Protein AF-A0A7J7CNY2-F1 (afdb_monomer_lite)

Organism: Tripterygium wilfordii (NCBI:txid458696)

Secondary structure (DSSP, 8-state):
-EE----S--HHHHHHHHHHHHHHHHHHHHHHH----------SHHHHHTT-GGGS-GGGHHHHHHHHHHHHHH--PPP----GGG-HHHHHHHHHHHH-SS-EE---

pLDDT: mean 73.29, std 9.64, range [52.91, 85.38]

Sequence (108 aa):
MFSCNVGICEPNEAELRALSKALQLTLSYLCRMHLHSSLKLTLSNAFKWAAQQCEAPWKLAQLSNVIALSKLQIGNLSYHHIRRGGNGIADLLAREGIRRSSDFILLC

InterPro domains:
  IPR012337 Ribonuclease H-like superfamily [SSF53098] (4-100)
  IPR036397 Ribonuclease H superfamily [G3DSA:3.30.420.10] (2-104)

Radius of gyration: 13.53 Å; chains: 1; bounding box: 35×29×29 Å

Structure (mmCIF, N/CA/C/O backbone):
data_AF-A0A7J7CNY2-F1
#
_entry.id   AF-A0A7J7CNY2-F1
#
loop_
_atom_site.group_PDB
_atom_site.id
_atom_site.type_symbol
_atom_site.label_atom_id
_atom_site.label_alt_id
_atom_site.label_comp_id
_atom_site.label_asym_id
_atom_site.label_entity_id
_atom_site.label_seq_id
_atom_site.pdbx_PDB_ins_code
_atom_site.Cartn_x
_atom_site.Cartn_y
_atom_site.Cartn_z
_atom_site.occupancy
_atom_site.B_iso_or_equiv
_atom_site.auth_seq_id
_atom_site.auth_comp_id
_atom_site.auth_asym_id
_atom_site.auth_atom_id
_atom_site.pdbx_PDB_model_num
ATOM 1 N N . MET A 1 1 ? 11.689 3.338 -5.560 1.00 79.75 1 MET A N 1
ATOM 2 C CA . MET A 1 1 ? 10.550 2.879 -6.399 1.00 79.75 1 MET A CA 1
ATOM 3 C C . MET A 1 1 ? 10.109 1.498 -5.941 1.00 79.75 1 MET A C 1
ATOM 5 O O . MET A 1 1 ? 10.951 0.743 -5.478 1.00 79.75 1 MET A O 1
ATOM 9 N N . PHE A 1 2 ? 8.829 1.144 -6.068 1.00 80.94 2 PHE A N 1
ATOM 10 C CA . PHE A 1 2 ? 8.371 -0.222 -5.791 1.00 80.94 2 PHE A CA 1
ATOM 11 C C . PHE A 1 2 ? 7.189 -0.617 -6.690 1.00 80.94 2 PHE A C 1
ATOM 13 O O . PHE A 1 2 ? 6.518 0.245 -7.253 1.00 80.94 2 PHE A O 1
ATOM 20 N N . SER A 1 3 ? 6.942 -1.917 -6.816 1.00 83.44 3 SER A N 1
ATOM 21 C CA . SER A 1 3 ? 5.789 -2.517 -7.491 1.00 83.44 3 SER A CA 1
ATOM 22 C C . SER A 1 3 ? 5.380 -3.759 -6.698 1.00 83.44 3 SER A C 1
ATOM 24 O O . SER A 1 3 ? 6.221 -4.609 -6.414 1.00 83.44 3 SER A O 1
ATOM 26 N N . CYS A 1 4 ? 4.117 -3.823 -6.274 1.00 81.62 4 CYS A N 1
ATOM 27 C CA . CYS A 1 4 ? 3.600 -4.943 -5.486 1.00 81.62 4 CYS A CA 1
ATOM 28 C C . CYS A 1 4 ? 3.105 -6.058 -6.407 1.00 81.62 4 CYS A C 1
ATOM 30 O O . CYS A 1 4 ? 2.397 -5.770 -7.374 1.00 81.62 4 CYS A O 1
ATOM 32 N N . ASN A 1 5 ? 3.389 -7.313 -6.064 1.00 80.81 5 ASN A N 1
ATOM 33 C CA . ASN A 1 5 ? 2.678 -8.448 -6.636 1.00 80.81 5 ASN A CA 1
ATOM 34 C C . ASN A 1 5 ? 1.300 -8.546 -5.973 1.00 80.81 5 ASN A C 1
ATOM 36 O O . ASN A 1 5 ? 1.134 -9.110 -4.892 1.00 80.81 5 ASN A O 1
ATOM 40 N N . VAL A 1 6 ? 0.312 -7.934 -6.618 1.00 71.31 6 VAL A N 1
ATOM 41 C CA . VAL A 1 6 ? -1.064 -7.871 -6.112 1.00 71.31 6 VAL A CA 1
ATOM 42 C C . VAL A 1 6 ? -1.958 -8.969 -6.688 1.00 71.31 6 VAL A C 1
ATOM 44 O O . VAL A 1 6 ? -3.078 -9.148 -6.212 1.00 71.31 6 VAL A O 1
ATOM 47 N N . GLY A 1 7 ? -1.469 -9.714 -7.686 1.00 72.75 7 GLY A N 1
ATOM 48 C CA . GLY A 1 7 ? -2.259 -10.692 -8.429 1.00 72.75 7 GLY A CA 1
ATOM 49 C C . GLY A 1 7 ? -3.508 -10.088 -9.085 1.00 72.75 7 GLY A C 1
ATOM 50 O O . GLY A 1 7 ? -3.579 -8.887 -9.356 1.00 72.75 7 GLY A O 1
ATOM 51 N N . ILE A 1 8 ? -4.508 -10.936 -9.341 1.00 73.94 8 ILE A N 1
ATOM 52 C CA . ILE A 1 8 ? -5.821 -10.507 -9.837 1.00 73.94 8 ILE A CA 1
ATOM 53 C C . ILE A 1 8 ? -6.661 -10.074 -8.632 1.00 73.94 8 ILE A C 1
ATOM 55 O O . ILE A 1 8 ? -7.119 -10.909 -7.854 1.00 73.94 8 ILE A O 1
ATOM 59 N N . CYS A 1 9 ? -6.859 -8.769 -8.472 1.00 76.38 9 CYS A N 1
ATOM 60 C CA . CYS A 1 9 ? -7.716 -8.197 -7.438 1.00 76.38 9 CYS A CA 1
ATOM 61 C C . CYS A 1 9 ? -8.483 -6.979 -7.964 1.00 76.38 9 CYS A C 1
ATOM 63 O O . CYS A 1 9 ? -8.165 -6.421 -9.016 1.00 76.38 9 CYS A O 1
ATOM 65 N N . GLU A 1 10 ? -9.512 -6.573 -7.220 1.00 81.62 10 GLU A N 1
ATOM 66 C CA . GLU A 1 10 ? -10.302 -5.386 -7.544 1.00 81.62 10 GLU A CA 1
ATOM 67 C C . GLU A 1 10 ? -9.430 -4.117 -7.505 1.00 81.62 10 GLU A C 1
ATOM 69 O O . GLU A 1 10 ? -8.582 -3.991 -6.618 1.00 81.62 10 GLU A O 1
ATOM 74 N N . PRO A 1 11 ? -9.659 -3.119 -8.379 1.00 78.19 11 PRO A N 1
ATOM 75 C CA . PRO A 1 11 ? -8.806 -1.929 -8.465 1.00 78.19 11 PRO A CA 1
ATOM 76 C C . PRO A 1 11 ? -8.626 -1.193 -7.129 1.00 78.19 11 PRO A C 1
ATOM 78 O O . PRO A 1 11 ? -7.517 -0.802 -6.776 1.00 78.19 11 PRO A O 1
ATOM 81 N N . ASN A 1 12 ? -9.701 -1.060 -6.344 1.00 78.50 12 ASN A N 1
ATOM 82 C CA . ASN A 1 12 ? -9.648 -0.395 -5.037 1.00 78.50 12 ASN A CA 1
ATOM 83 C C . ASN A 1 12 ? -8.830 -1.196 -4.009 1.00 78.50 12 ASN A C 1
ATOM 85 O O . ASN A 1 12 ? -8.184 -0.618 -3.135 1.00 78.50 12 ASN A O 1
ATOM 89 N N . GLU A 1 13 ? -8.862 -2.528 -4.098 1.00 80.81 13 GLU A N 1
ATOM 90 C CA . GLU A 1 13 ? -8.049 -3.400 -3.253 1.00 80.81 13 GLU A CA 1
ATOM 91 C C . GLU A 1 13 ? -6.572 -3.317 -3.653 1.00 80.81 13 GLU A C 1
ATOM 93 O O . GLU A 1 13 ? -5.707 -3.217 -2.781 1.00 80.81 13 GLU A O 1
ATOM 98 N N . ALA A 1 14 ? -6.287 -3.276 -4.958 1.00 81.19 14 ALA A N 1
ATOM 99 C CA . ALA A 1 14 ? -4.934 -3.106 -5.472 1.00 81.19 14 ALA A CA 1
ATOM 100 C C . ALA A 1 14 ? -4.301 -1.793 -4.988 1.00 81.19 14 ALA A C 1
ATOM 102 O O . ALA A 1 14 ? -3.165 -1.773 -4.511 1.00 81.19 14 ALA A O 1
ATOM 103 N N . GLU A 1 15 ? -5.065 -0.703 -5.049 1.00 79.81 15 GLU A N 1
ATOM 104 C CA . GLU A 1 15 ? -4.634 0.618 -4.594 1.00 79.81 15 GLU A CA 1
ATOM 105 C C . GLU A 1 15 ? -4.420 0.666 -3.069 1.00 79.81 15 GLU A C 1
ATOM 107 O O . GLU A 1 15 ? -3.417 1.219 -2.613 1.00 79.81 15 GLU A O 1
ATOM 112 N N . LEU A 1 16 ? -5.286 0.030 -2.268 1.00 81.06 16 LEU A N 1
ATOM 113 C CA . LEU A 1 16 ? -5.073 -0.093 -0.817 1.00 81.06 16 LEU A CA 1
ATOM 114 C C . LEU A 1 16 ? -3.816 -0.901 -0.477 1.00 81.06 16 LEU A C 1
ATOM 116 O O . LEU A 1 16 ? -3.066 -0.525 0.425 1.00 81.06 16 LEU A O 1
ATOM 120 N N . ARG A 1 17 ? -3.565 -2.008 -1.182 1.00 82.81 17 ARG A N 1
ATOM 121 C CA . ARG A 1 17 ? -2.367 -2.835 -0.965 1.00 82.81 17 ARG A CA 1
ATOM 122 C C . ARG A 1 17 ? -1.099 -2.065 -1.327 1.00 82.81 17 ARG A C 1
ATOM 124 O O . ARG A 1 17 ? -0.144 -2.073 -0.550 1.00 82.81 17 ARG A O 1
ATOM 131 N N . ALA A 1 18 ? -1.115 -1.332 -2.441 1.00 82.75 18 ALA A N 1
ATOM 132 C CA . ALA A 1 18 ? -0.016 -0.453 -2.830 1.00 82.75 18 ALA A CA 1
ATOM 133 C C . ALA A 1 18 ? 0.233 0.652 -1.788 1.00 82.75 18 ALA A C 1
ATOM 135 O O . ALA A 1 18 ? 1.382 0.899 -1.422 1.00 82.75 18 ALA A O 1
ATOM 136 N N . LEU A 1 19 ? -0.828 1.268 -1.257 1.00 82.38 19 LEU A N 1
ATOM 137 C CA . LEU A 1 19 ? -0.738 2.261 -0.184 1.00 82.38 19 LEU A CA 1
ATOM 138 C C . LEU A 1 19 ? -0.145 1.667 1.100 1.00 82.38 19 LEU A C 1
ATOM 140 O O . LEU A 1 19 ? 0.772 2.245 1.681 1.00 82.38 19 LEU A O 1
ATOM 144 N N . SER A 1 20 ? -0.637 0.504 1.530 1.00 84.88 20 SER A N 1
ATOM 145 C CA . SER A 1 20 ? -0.121 -0.190 2.712 1.00 84.88 20 SER A CA 1
ATOM 146 C C . SER A 1 20 ? 1.371 -0.495 2.567 1.00 84.88 20 SER A C 1
ATOM 148 O O . SER A 1 20 ? 2.153 -0.176 3.464 1.00 84.88 20 SER A O 1
ATOM 150 N N . LYS A 1 21 ? 1.798 -1.009 1.405 1.00 85.38 21 LYS A N 1
ATOM 151 C CA . LYS A 1 21 ? 3.216 -1.267 1.128 1.00 85.38 21 LYS A CA 1
ATOM 152 C C . LYS A 1 21 ? 4.046 0.014 1.127 1.00 85.38 21 LYS A C 1
ATOM 154 O O . LYS A 1 21 ? 5.132 0.024 1.702 1.00 85.38 21 LYS A O 1
ATOM 159 N N . ALA A 1 22 ? 3.542 1.090 0.522 1.00 82.69 22 ALA A N 1
ATOM 160 C CA . ALA A 1 22 ? 4.222 2.382 0.522 1.00 82.69 22 ALA A CA 1
ATOM 161 C C . ALA A 1 22 ? 4.484 2.861 1.956 1.00 82.69 22 ALA A C 1
ATOM 163 O O . ALA A 1 22 ? 5.619 3.187 2.287 1.00 82.69 22 ALA A O 1
ATOM 164 N N . LEU A 1 23 ? 3.466 2.816 2.822 1.00 82.19 23 LEU A N 1
ATOM 165 C CA . LEU A 1 23 ? 3.586 3.215 4.225 1.00 82.19 23 LEU A CA 1
ATOM 166 C C . LEU A 1 23 ? 4.550 2.313 5.007 1.00 82.19 23 LEU A C 1
ATOM 168 O O . LEU A 1 23 ? 5.350 2.825 5.783 1.00 82.19 23 LEU A O 1
ATOM 172 N N . GLN A 1 24 ? 4.529 0.996 4.781 1.00 85.12 24 GLN A N 1
ATOM 173 C CA . GLN A 1 24 ? 5.479 0.065 5.406 1.00 85.12 24 GLN A CA 1
ATOM 174 C C . GLN A 1 24 ? 6.928 0.357 5.000 1.00 85.12 24 GLN A C 1
ATOM 176 O O . GLN A 1 24 ? 7.819 0.364 5.851 1.00 85.12 24 GLN A O 1
ATOM 181 N N . LEU A 1 25 ? 7.173 0.617 3.712 1.00 82.69 25 LEU A N 1
ATOM 182 C CA . LEU A 1 25 ? 8.496 0.998 3.216 1.00 82.69 25 LEU A CA 1
ATOM 183 C C . LEU A 1 25 ? 8.930 2.345 3.793 1.00 82.69 25 LEU A C 1
ATOM 185 O O . LEU A 1 25 ? 10.073 2.480 4.224 1.00 82.69 25 LEU A O 1
ATOM 189 N N . THR A 1 26 ? 8.014 3.314 3.859 1.00 79.12 26 THR A N 1
ATOM 190 C CA . THR A 1 26 ? 8.263 4.609 4.492 1.00 79.12 26 THR A CA 1
ATOM 191 C C . THR A 1 26 ? 8.628 4.434 5.958 1.00 79.12 26 THR A C 1
ATOM 193 O O . THR A 1 26 ? 9.685 4.903 6.351 1.00 79.12 26 THR A O 1
ATOM 196 N N . LEU A 1 27 ? 7.842 3.705 6.752 1.00 78.94 27 LEU A N 1
ATOM 197 C CA . LEU A 1 27 ? 8.155 3.431 8.158 1.00 78.94 27 LEU A CA 1
ATOM 198 C C . LEU A 1 27 ? 9.514 2.758 8.324 1.00 78.94 27 LEU A C 1
ATOM 200 O O . LEU A 1 27 ? 10.326 3.210 9.124 1.00 78.94 27 LEU A O 1
ATOM 204 N N . SER A 1 28 ? 9.789 1.728 7.523 1.00 80.88 28 SER A N 1
ATOM 205 C CA . SER A 1 28 ? 11.071 1.016 7.559 1.00 80.88 28 SER A CA 1
ATOM 206 C C . SER A 1 28 ? 12.244 1.956 7.270 1.00 80.88 28 SER A C 1
ATOM 208 O O . SER A 1 28 ? 13.289 1.855 7.908 1.00 80.88 28 SER A O 1
ATOM 210 N N . TYR A 1 29 ? 12.069 2.891 6.333 1.00 77.31 29 TYR A N 1
ATOM 211 C CA . TYR A 1 29 ? 13.060 3.912 6.008 1.00 77.31 29 TYR A CA 1
ATOM 212 C C . TYR A 1 29 ? 13.198 4.963 7.121 1.00 77.31 29 TYR A C 1
ATOM 214 O O . TYR A 1 29 ? 14.312 5.283 7.530 1.00 77.31 29 TYR A O 1
ATOM 222 N N . LEU A 1 30 ? 12.082 5.462 7.660 1.00 73.81 30 LEU A N 1
ATOM 223 C CA . 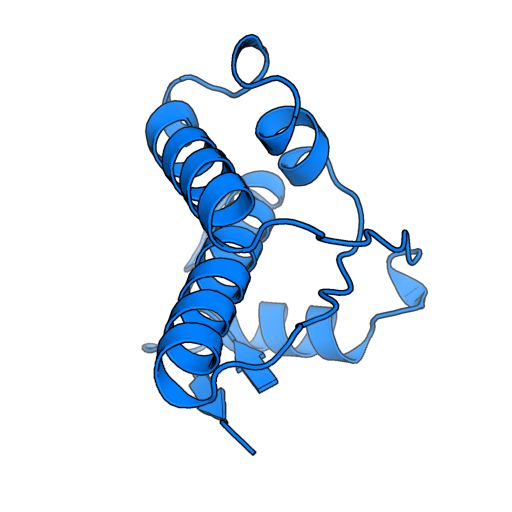LEU A 1 30 ? 12.066 6.466 8.725 1.00 73.81 30 LEU A CA 1
ATOM 224 C C . LEU A 1 30 ? 12.710 5.956 10.014 1.00 73.81 30 LEU A C 1
ATOM 226 O O . LEU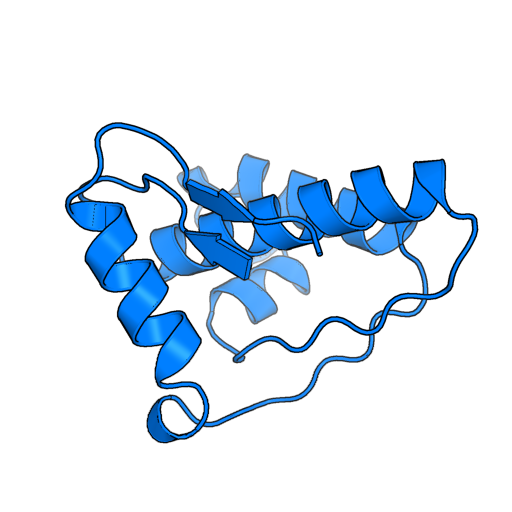 A 1 30 ? 13.539 6.656 10.592 1.00 73.81 30 LEU A O 1
ATOM 230 N N . CYS A 1 31 ? 12.392 4.725 10.425 1.00 70.25 31 CYS A N 1
ATOM 231 C CA . CYS A 1 31 ? 13.022 4.072 11.573 1.00 70.25 31 CYS A CA 1
ATOM 232 C C . CYS A 1 31 ? 14.541 3.948 11.410 1.00 70.25 31 CYS A C 1
ATOM 234 O O . CYS A 1 31 ? 15.255 3.897 12.405 1.00 70.25 31 CYS A O 1
ATOM 236 N N . ARG A 1 32 ? 15.038 3.894 10.168 1.00 66.25 32 ARG A N 1
ATOM 237 C CA . ARG A 1 32 ? 16.467 3.763 9.868 1.00 66.25 32 ARG A CA 1
ATOM 238 C C . ARG A 1 32 ? 17.197 5.101 9.778 1.00 66.25 32 ARG A C 1
ATOM 240 O O . ARG A 1 32 ? 18.388 5.139 10.054 1.00 66.25 32 ARG A O 1
ATOM 247 N N . MET A 1 33 ? 16.506 6.163 9.358 1.00 64.31 33 MET A N 1
ATOM 248 C CA . MET A 1 33 ? 17.137 7.430 8.965 1.00 64.31 33 MET A CA 1
ATOM 249 C C . MET A 1 33 ? 16.729 8.644 9.818 1.00 64.31 33 MET A C 1
ATOM 251 O O . MET A 1 33 ? 17.283 9.715 9.603 1.00 64.31 33 MET A O 1
ATOM 255 N N . HIS A 1 34 ? 15.776 8.522 10.755 1.00 60.28 34 HIS A N 1
ATOM 256 C CA . HIS A 1 34 ? 15.274 9.630 11.595 1.00 60.28 34 HIS A CA 1
ATOM 257 C C . HIS A 1 34 ? 14.852 10.897 10.810 1.00 60.28 34 HIS A C 1
ATOM 259 O O . HIS A 1 34 ? 14.990 12.020 11.291 1.00 60.28 34 HIS A O 1
ATOM 265 N N . LEU A 1 35 ? 14.342 10.737 9.586 1.00 59.19 35 LEU A N 1
ATOM 266 C CA . LEU A 1 35 ? 13.956 11.847 8.703 1.00 59.19 35 LEU A CA 1
ATOM 267 C C . LEU A 1 35 ? 12.440 12.099 8.709 1.00 59.19 35 LEU A C 1
ATOM 269 O O . LEU A 1 35 ? 11.652 11.261 9.129 1.00 59.19 35 LEU A O 1
ATOM 273 N N . HIS A 1 36 ? 12.015 13.252 8.191 1.00 56.38 36 HIS A N 1
ATOM 274 C CA . HIS A 1 36 ? 10.615 13.508 7.845 1.00 56.38 36 HIS A CA 1
ATOM 275 C C . HIS A 1 36 ? 10.366 13.118 6.382 1.00 56.38 36 HIS A C 1
ATOM 277 O O . HIS A 1 36 ? 11.085 13.565 5.490 1.00 56.38 36 HIS A O 1
ATOM 283 N N . SER A 1 37 ? 9.342 12.305 6.111 1.00 55.41 37 SER A N 1
ATOM 284 C CA . SER A 1 37 ? 8.988 11.878 4.749 1.00 55.41 37 SER A CA 1
ATOM 285 C C . SER A 1 37 ? 7.681 12.508 4.275 1.00 55.41 37 SER A C 1
ATOM 287 O O . SER A 1 37 ? 6.671 12.436 4.972 1.00 55.41 37 SER A O 1
ATOM 289 N N . SER A 1 38 ? 7.674 13.036 3.050 1.00 53.59 38 SER A N 1
ATOM 290 C CA . SER A 1 38 ? 6.446 13.393 2.333 1.00 53.59 38 SER A CA 1
ATOM 291 C C . SER A 1 38 ? 6.048 12.251 1.393 1.00 53.59 38 SER A C 1
ATOM 293 O O . SER A 1 38 ? 6.867 11.761 0.616 1.00 53.59 38 SER A O 1
ATOM 295 N N . LEU A 1 39 ? 4.794 11.796 1.472 1.00 57.81 39 LEU A N 1
ATOM 296 C CA . LEU A 1 39 ? 4.280 10.689 0.662 1.00 57.81 39 LEU A CA 1
ATOM 297 C C . LEU A 1 39 ? 3.240 11.219 -0.328 1.00 57.81 39 LEU A C 1
ATOM 299 O O . LEU A 1 39 ? 2.139 11.605 0.054 1.00 57.81 39 LEU A O 1
ATOM 303 N N . LYS A 1 40 ? 3.564 11.219 -1.621 1.00 55.16 40 LYS A N 1
ATOM 304 C CA . LYS A 1 40 ? 2.610 11.615 -2.667 1.00 55.16 40 LYS A CA 1
ATOM 305 C C . LYS A 1 40 ? 1.751 10.419 -3.067 1.00 55.16 40 LYS A C 1
ATOM 307 O O . LYS A 1 40 ? 2.281 9.383 -3.456 1.00 55.16 40 LYS A O 1
ATOM 312 N N . LEU A 1 41 ? 0.432 10.579 -2.988 1.00 55.06 41 LEU A N 1
ATOM 313 C CA . LEU A 1 41 ? -0.546 9.525 -3.249 1.00 55.06 41 LEU A CA 1
ATOM 314 C C . LEU A 1 41 ? -1.682 10.041 -4.124 1.00 55.06 41 LEU A C 1
ATOM 316 O O . LEU A 1 41 ? -2.248 11.103 -3.881 1.00 55.06 41 LEU A O 1
ATOM 320 N N . THR A 1 42 ? -2.057 9.248 -5.115 1.00 55.34 42 THR A N 1
ATOM 321 C CA . THR A 1 42 ? -3.219 9.490 -5.969 1.00 55.34 42 THR A CA 1
ATOM 322 C C . THR A 1 42 ? -4.481 9.127 -5.170 1.00 55.34 42 THR A C 1
ATOM 324 O O . THR A 1 42 ? -4.606 7.998 -4.705 1.00 55.34 42 THR A O 1
ATOM 327 N N . LEU A 1 43 ? -5.384 10.087 -4.931 1.00 52.91 43 LEU A N 1
ATOM 328 C CA . LEU A 1 43 ? -6.595 9.858 -4.129 1.00 52.91 43 LEU A CA 1
ATOM 329 C C . LEU A 1 43 ? -7.557 8.916 -4.855 1.00 52.91 43 LEU A C 1
ATOM 331 O O . LEU A 1 43 ? -8.004 9.205 -5.963 1.00 52.91 43 LEU A O 1
ATOM 335 N N . SER A 1 44 ? -7.938 7.842 -4.176 1.00 58.38 44 SER A N 1
ATOM 336 C CA . SER A 1 44 ? -9.021 6.949 -4.574 1.00 58.38 44 SER A CA 1
ATOM 337 C C . SER A 1 44 ? -9.894 6.583 -3.372 1.00 58.38 44 SER A C 1
ATOM 339 O O . SER A 1 44 ? -9.702 7.110 -2.271 1.00 58.38 44 SER A O 1
ATOM 341 N N . ASN A 1 45 ? -10.849 5.666 -3.549 1.00 59.34 45 ASN A N 1
ATOM 342 C CA . ASN A 1 45 ? -11.648 5.129 -2.440 1.00 59.34 45 ASN A CA 1
ATOM 343 C C . ASN A 1 45 ? -10.771 4.563 -1.312 1.00 59.34 45 ASN A C 1
ATOM 345 O O . ASN A 1 45 ? -11.141 4.667 -0.147 1.00 59.34 45 ASN A O 1
ATOM 349 N N . ALA A 1 46 ? -9.569 4.074 -1.638 1.00 61.38 46 ALA A N 1
ATOM 350 C CA . ALA A 1 46 ? -8.572 3.640 -0.665 1.00 61.38 46 ALA A CA 1
ATOM 351 C C . ALA A 1 46 ? -8.223 4.735 0.357 1.00 61.38 46 ALA A C 1
ATOM 353 O O . ALA A 1 46 ? -8.073 4.465 1.546 1.00 61.38 46 ALA A O 1
ATOM 354 N N . PHE A 1 47 ? -8.140 5.991 -0.091 1.00 63.62 47 PHE A N 1
ATOM 355 C CA . PHE A 1 47 ? -7.862 7.121 0.788 1.00 63.62 47 PHE A CA 1
ATOM 356 C C . PHE A 1 47 ? -9.053 7.462 1.686 1.00 63.62 47 PHE A C 1
ATOM 358 O O . PHE A 1 47 ? -8.859 7.730 2.872 1.00 63.62 47 PHE A O 1
ATOM 365 N N . LYS A 1 48 ? -10.279 7.414 1.143 1.00 65.81 48 LYS A N 1
ATOM 366 C CA . LYS A 1 48 ? -11.502 7.594 1.941 1.00 65.81 48 LYS A CA 1
ATOM 367 C C . LYS A 1 48 ? -11.587 6.538 3.036 1.00 65.81 48 LYS A C 1
ATOM 369 O O . LYS A 1 48 ? -11.739 6.889 4.196 1.00 65.81 48 LYS A O 1
ATOM 374 N N . TRP A 1 49 ? -11.351 5.272 2.706 1.00 67.12 49 TRP A N 1
ATOM 375 C CA . TRP A 1 49 ? -11.342 4.173 3.675 1.00 67.12 49 TRP A CA 1
ATOM 376 C C . TRP A 1 49 ? -10.203 4.266 4.699 1.00 67.12 49 TRP A C 1
ATOM 378 O O . TRP A 1 49 ? -10.368 3.865 5.848 1.00 67.12 49 TRP A O 1
ATOM 388 N N . ALA A 1 50 ? -9.069 4.860 4.322 1.00 62.97 50 ALA A N 1
ATOM 389 C CA . ALA A 1 50 ? -7.973 5.173 5.239 1.00 62.97 50 ALA A CA 1
ATOM 390 C C . ALA A 1 50 ? -8.249 6.380 6.163 1.00 62.97 50 ALA A C 1
ATOM 392 O O . ALA A 1 50 ? -7.451 6.646 7.069 1.00 62.97 50 ALA A O 1
ATOM 393 N N . ALA A 1 51 ? -9.305 7.155 5.906 1.00 64.75 51 ALA A N 1
ATOM 394 C CA . ALA A 1 51 ? -9.757 8.270 6.741 1.00 64.75 51 ALA A CA 1
ATOM 395 C C . ALA A 1 51 ? -11.035 7.921 7.529 1.00 64.75 51 ALA A C 1
ATOM 397 O O . ALA A 1 51 ? -11.186 8.352 8.667 1.00 64.75 51 ALA A O 1
ATOM 398 N N . GLN A 1 52 ? -11.923 7.116 6.943 1.00 67.62 52 GLN A N 1
ATOM 399 C CA . GLN A 1 52 ? -13.213 6.682 7.476 1.00 67.62 52 GLN A CA 1
ATOM 400 C C . GLN A 1 52 ? -13.324 5.158 7.340 1.00 67.62 52 GLN A C 1
ATOM 402 O O . GLN A 1 52 ? -13.856 4.622 6.368 1.00 67.62 52 GLN A O 1
ATOM 407 N N . GLN A 1 53 ? -12.795 4.447 8.337 1.00 64.12 53 GLN A N 1
ATOM 408 C CA . GLN A 1 53 ? -12.706 2.980 8.336 1.00 64.12 53 GLN A CA 1
ATOM 409 C C . GLN A 1 53 ? -14.076 2.290 8.263 1.00 64.12 53 GLN A C 1
ATOM 411 O O . GLN A 1 53 ? -14.173 1.199 7.708 1.00 64.12 53 GLN A O 1
ATOM 416 N N . CYS A 1 54 ? -15.135 2.931 8.771 1.00 62.38 54 CYS A N 1
ATOM 417 C CA . CYS A 1 54 ? -16.497 2.390 8.775 1.00 62.38 54 CYS A CA 1
ATOM 418 C C . CYS A 1 54 ? -17.102 2.222 7.372 1.00 62.38 54 CYS A C 1
ATOM 420 O O . CYS A 1 54 ? -18.055 1.468 7.211 1.00 62.38 54 CYS A O 1
ATOM 422 N N . GLU A 1 55 ? -16.560 2.903 6.359 1.00 69.62 55 GLU A N 1
ATOM 423 C CA . GLU A 1 55 ? -17.023 2.787 4.971 1.00 69.62 55 GLU A CA 1
ATOM 424 C C . GLU A 1 55 ? -16.263 1.711 4.179 1.00 69.62 55 GLU A C 1
ATOM 426 O O . GLU A 1 55 ? -16.603 1.426 3.027 1.00 69.62 55 GLU A O 1
ATOM 431 N N . ALA A 1 56 ? -15.217 1.121 4.767 1.00 68.75 56 ALA A N 1
ATOM 432 C CA . ALA A 1 56 ? -14.444 0.076 4.118 1.00 68.75 56 ALA A CA 1
ATOM 433 C C . ALA A 1 56 ? -15.242 -1.241 4.097 1.00 68.75 56 ALA A C 1
ATOM 435 O O . ALA A 1 56 ? -15.792 -1.645 5.124 1.00 68.75 56 ALA A O 1
ATOM 436 N N . PRO A 1 57 ? -15.263 -1.976 2.969 1.00 77.50 57 PRO A N 1
ATOM 437 C CA . PRO A 1 57 ? -15.775 -3.340 2.941 1.00 77.50 57 PRO A CA 1
ATOM 438 C C . PRO A 1 57 ? -15.117 -4.181 4.039 1.00 77.50 57 PRO A C 1
ATOM 440 O O . PRO A 1 57 ? -13.900 -4.111 4.208 1.00 77.50 57 PRO A O 1
ATOM 443 N N . TRP A 1 58 ? -15.886 -5.020 4.738 1.00 79.75 58 TRP A N 1
ATOM 444 C CA . TRP A 1 58 ? -15.384 -5.838 5.856 1.00 79.75 58 TRP A CA 1
ATOM 445 C C . TRP A 1 58 ? -14.125 -6.645 5.491 1.00 79.75 58 TRP A C 1
ATOM 447 O O . TRP A 1 58 ? -13.193 -6.740 6.286 1.00 79.75 58 T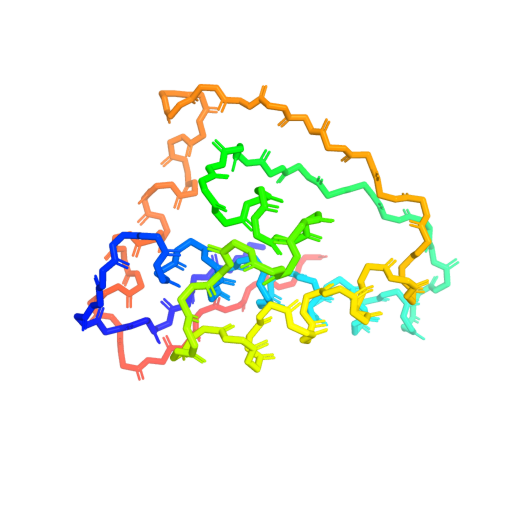RP A O 1
ATOM 457 N N . LYS A 1 59 ? -14.047 -7.135 4.245 1.00 79.38 59 LYS A N 1
ATOM 458 C CA . LYS A 1 59 ? -12.892 -7.874 3.708 1.00 79.38 59 LYS A CA 1
ATOM 459 C C . LYS A 1 59 ? -11.595 -7.048 3.631 1.00 79.38 59 LYS A C 1
ATOM 461 O O . LYS A 1 59 ? -10.515 -7.614 3.530 1.00 79.38 59 LYS A O 1
ATOM 466 N N . LEU A 1 60 ? -11.692 -5.717 3.672 1.00 78.62 60 LEU A N 1
ATOM 467 C CA . LEU A 1 60 ? -10.572 -4.769 3.635 1.00 78.62 60 LEU A CA 1
ATOM 468 C C . LEU A 1 60 ? -10.326 -4.105 4.997 1.00 78.62 60 LEU A C 1
ATOM 470 O O . LEU A 1 60 ? -9.381 -3.331 5.122 1.00 78.62 60 LEU A O 1
ATOM 474 N N . ALA A 1 61 ? -11.123 -4.412 6.026 1.00 80.12 61 ALA A N 1
ATOM 475 C CA . ALA A 1 61 ? -11.035 -3.759 7.333 1.00 80.12 61 ALA A CA 1
ATOM 476 C C . ALA A 1 61 ? -9.654 -3.926 7.985 1.00 80.12 61 ALA A C 1
ATOM 478 O O . ALA A 1 61 ? -9.084 -2.958 8.487 1.00 80.12 61 ALA A O 1
ATOM 479 N N . GLN A 1 62 ? -9.067 -5.128 7.914 1.00 81.50 62 GLN A N 1
ATOM 480 C CA . GLN A 1 62 ? -7.706 -5.363 8.409 1.00 81.50 62 GLN A CA 1
ATOM 481 C C . GLN A 1 62 ? -6.676 -4.486 7.684 1.00 81.50 62 GLN A C 1
ATOM 483 O O . GLN A 1 62 ? -5.833 -3.863 8.326 1.00 81.50 62 GLN A O 1
ATOM 488 N N . LEU A 1 63 ? -6.773 -4.389 6.356 1.00 81.56 63 LEU A N 1
ATOM 489 C CA . LEU A 1 63 ? -5.859 -3.590 5.539 1.00 81.56 63 LEU A CA 1
ATOM 490 C C . LEU A 1 63 ? -6.007 -2.087 5.826 1.00 81.56 63 LEU A C 1
ATOM 492 O O . LEU A 1 63 ? -5.006 -1.387 5.989 1.00 81.56 63 LEU A O 1
ATOM 496 N N . SER A 1 64 ? -7.241 -1.604 5.970 1.00 79.44 64 SER A N 1
ATOM 497 C CA . SER A 1 64 ? -7.542 -0.226 6.371 1.00 79.44 64 SER A CA 1
ATOM 498 C C . SER A 1 64 ? -7.015 0.103 7.771 1.00 79.44 64 SER A C 1
ATOM 500 O O . SER A 1 64 ? -6.476 1.191 7.984 1.00 79.44 64 SER A O 1
ATOM 502 N N . ASN A 1 65 ? -7.102 -0.837 8.718 1.00 81.94 65 ASN A N 1
ATOM 503 C CA . ASN A 1 65 ? -6.552 -0.664 10.064 1.00 81.94 65 ASN A CA 1
ATOM 504 C C . ASN A 1 65 ? -5.027 -0.550 10.046 1.00 81.94 65 ASN A C 1
ATOM 506 O O . ASN A 1 65 ? -4.481 0.356 10.675 1.00 81.94 65 ASN A O 1
ATOM 510 N N . VAL A 1 66 ? -4.340 -1.412 9.288 1.00 84.19 66 VAL A N 1
ATOM 511 C CA . VAL A 1 66 ? -2.878 -1.333 9.120 1.00 84.19 66 VAL A CA 1
ATOM 512 C C . VAL A 1 66 ? -2.479 0.038 8.578 1.00 84.19 66 VAL A C 1
ATOM 514 O O . VAL A 1 66 ? -1.596 0.684 9.133 1.00 84.19 66 VAL A O 1
ATOM 517 N N . ILE A 1 67 ? -3.168 0.521 7.543 1.00 82.38 67 ILE A N 1
ATOM 518 C CA . ILE A 1 67 ? -2.902 1.839 6.952 1.00 82.38 67 ILE A CA 1
ATOM 519 C C . ILE A 1 67 ? -3.089 2.959 7.982 1.00 82.38 67 ILE A C 1
ATOM 521 O O . ILE A 1 67 ? -2.243 3.849 8.078 1.00 82.38 67 ILE A O 1
ATOM 525 N N . ALA A 1 68 ? -4.167 2.925 8.767 1.00 80.69 68 ALA A N 1
ATOM 526 C CA . ALA A 1 68 ? -4.427 3.941 9.782 1.00 80.69 68 ALA A CA 1
ATOM 527 C C . ALA A 1 68 ? -3.361 3.958 10.887 1.00 80.69 68 ALA A C 1
ATOM 529 O O . ALA A 1 68 ? -2.869 5.029 11.243 1.00 80.69 68 ALA A O 1
ATOM 530 N N . LEU A 1 69 ? -2.948 2.786 11.377 1.00 82.69 69 LEU A N 1
ATOM 531 C CA . LEU A 1 69 ? -1.873 2.675 12.365 1.00 82.69 69 LEU A CA 1
ATOM 532 C C . LEU A 1 69 ? -0.540 3.180 11.804 1.00 82.69 69 LEU A C 1
ATOM 534 O O . LEU A 1 69 ? 0.146 3.961 12.461 1.00 82.69 69 LEU A O 1
ATOM 538 N N . SER A 1 70 ? -0.199 2.813 10.566 1.00 80.62 70 SER A N 1
ATOM 539 C CA . SER A 1 70 ? 1.031 3.292 9.931 1.00 80.62 70 SER A CA 1
ATOM 540 C C . SER A 1 70 ? 1.039 4.810 9.742 1.00 80.62 70 SER A C 1
ATOM 542 O O . SER A 1 70 ? 2.077 5.444 9.918 1.00 80.62 70 SER A O 1
ATOM 544 N N . LYS A 1 71 ? -0.115 5.418 9.440 1.00 77.25 71 LYS A N 1
ATOM 545 C CA . LYS A 1 71 ? -0.251 6.881 9.359 1.00 77.25 71 LYS A CA 1
ATOM 546 C C . LYS A 1 71 ? 0.053 7.555 10.697 1.00 77.25 71 LYS A C 1
ATOM 548 O O . LYS A 1 71 ? 0.791 8.535 10.712 1.00 77.25 71 LYS A O 1
ATOM 553 N N . LEU A 1 72 ? -0.478 7.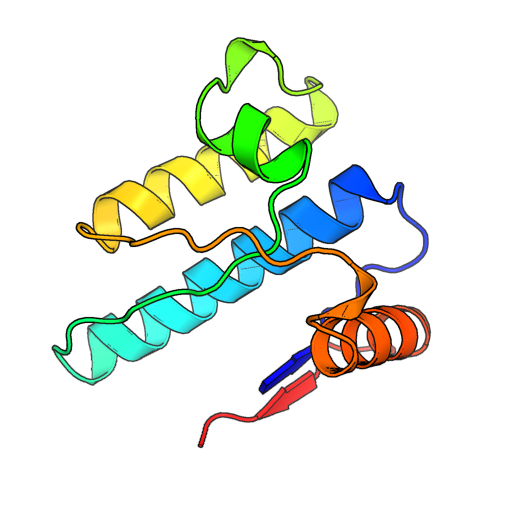022 11.801 1.00 79.38 72 LEU A N 1
ATOM 554 C CA . LEU A 1 72 ? -0.216 7.553 13.144 1.00 79.38 72 LEU A CA 1
ATOM 555 C C . LEU A 1 72 ? 1.276 7.503 13.495 1.00 79.38 72 LEU A C 1
ATOM 557 O O . LEU A 1 72 ? 1.793 8.445 14.085 1.00 79.38 72 LEU A O 1
ATOM 561 N N . GLN A 1 73 ? 1.971 6.438 13.095 1.00 78.25 73 GLN A N 1
ATOM 562 C CA . GLN A 1 73 ? 3.404 6.276 13.351 1.00 78.25 73 GLN A CA 1
ATOM 563 C C . GLN A 1 73 ? 4.287 7.210 12.510 1.00 78.25 73 GLN A C 1
ATOM 565 O O . GLN A 1 73 ? 5.318 7.667 12.994 1.00 78.25 73 GLN A O 1
ATOM 570 N N . ILE A 1 74 ? 3.901 7.503 11.264 1.00 74.94 74 ILE A N 1
ATOM 571 C CA . ILE A 1 74 ? 4.644 8.434 10.394 1.00 74.94 74 ILE A CA 1
ATOM 572 C C . ILE A 1 74 ? 4.428 9.896 10.829 1.00 74.94 74 ILE A C 1
ATOM 574 O O . ILE A 1 74 ? 5.303 10.740 10.632 1.00 74.94 74 ILE A O 1
ATOM 578 N N . GLY A 1 75 ? 3.273 10.216 11.420 1.00 73.06 75 GLY A N 1
ATOM 579 C CA . GLY A 1 75 ? 2.927 11.573 11.839 1.00 73.06 75 GLY A CA 1
ATOM 580 C C . GLY A 1 75 ? 2.463 12.442 10.664 1.00 73.06 75 GLY A C 1
ATOM 581 O O . GLY A 1 75 ? 1.449 12.146 10.029 1.00 73.06 75 GLY A O 1
ATOM 582 N N . ASN A 1 76 ? 3.180 13.536 10.380 1.00 65.56 76 ASN A N 1
ATOM 583 C CA . ASN A 1 76 ? 2.779 14.546 9.390 1.00 65.56 76 ASN A CA 1
ATOM 584 C C . ASN A 1 76 ? 2.915 14.043 7.941 1.00 65.56 76 ASN A C 1
ATOM 586 O O . ASN A 1 76 ? 3.895 14.321 7.251 1.00 65.56 76 ASN A O 1
ATOM 590 N N . LEU A 1 77 ? 1.893 13.337 7.462 1.00 66.75 77 LEU A N 1
ATOM 591 C CA . LEU A 1 77 ? 1.728 12.968 6.057 1.00 66.75 77 LEU A CA 1
ATOM 592 C C . LEU A 1 77 ? 0.980 14.065 5.292 1.00 66.75 77 LEU A C 1
ATOM 594 O O . LEU A 1 77 ? -0.189 14.337 5.567 1.00 66.75 77 LEU A O 1
ATOM 598 N N . SER A 1 78 ? 1.632 14.654 4.291 1.00 62.78 78 SER A N 1
ATOM 599 C CA . SER A 1 78 ? 0.981 15.522 3.309 1.00 62.78 78 SER A CA 1
ATOM 600 C C . SER A 1 78 ? 0.501 14.708 2.110 1.00 62.78 78 SER A C 1
ATOM 602 O O . SER A 1 78 ? 1.274 13.997 1.473 1.00 62.78 78 SER A O 1
ATOM 604 N N . TYR A 1 79 ? -0.783 14.826 1.779 1.00 63.97 79 TYR A N 1
ATOM 605 C CA . TYR A 1 79 ? -1.384 14.127 0.646 1.00 63.97 79 TYR A CA 1
ATOM 606 C C . TYR A 1 79 ? -1.571 15.091 -0.518 1.00 63.97 79 TYR A C 1
ATOM 608 O O . TYR A 1 79 ? -2.195 16.141 -0.378 1.00 63.97 79 TYR A O 1
ATOM 616 N N . HIS A 1 80 ? -1.055 14.716 -1.685 1.00 63.94 80 HIS A N 1
ATOM 617 C CA . HIS A 1 80 ? -1.201 15.497 -2.907 1.00 63.94 80 HIS A CA 1
ATOM 618 C C . HIS A 1 80 ? -2.002 14.710 -3.929 1.00 63.94 80 HIS A C 1
ATOM 620 O O . HIS A 1 80 ? -1.502 13.741 -4.492 1.00 63.94 80 HIS A O 1
ATOM 626 N N . HIS A 1 81 ? -3.228 15.156 -4.193 1.00 62.00 81 HIS A N 1
ATOM 627 C CA . HIS A 1 81 ? -4.042 14.582 -5.251 1.00 62.00 81 HIS A CA 1
ATOM 628 C C . HIS A 1 81 ? -3.404 14.840 -6.617 1.00 62.00 81 HIS A C 1
ATOM 630 O O . HIS A 1 81 ? -3.231 15.985 -7.032 1.00 62.00 81 HIS A O 1
ATOM 636 N N . ILE A 1 82 ? -3.103 13.764 -7.334 1.00 64.25 82 ILE A N 1
ATOM 637 C CA . ILE A 1 82 ? -2.661 13.807 -8.726 1.00 64.25 82 ILE A CA 1
ATOM 638 C C . ILE A 1 82 ? -3.745 13.094 -9.536 1.00 64.25 82 ILE A C 1
ATOM 640 O O . ILE A 1 82 ? -4.232 12.051 -9.114 1.00 64.25 82 ILE A O 1
ATOM 644 N N . ARG A 1 83 ? -4.175 13.645 -10.676 1.00 59.00 83 ARG A N 1
ATOM 645 C CA . ARG A 1 83 ? -5.111 12.934 -11.572 1.00 59.00 83 ARG A CA 1
ATOM 646 C C . ARG A 1 83 ? -4.427 11.674 -12.120 1.00 59.00 83 ARG A C 1
ATOM 648 O O . ARG A 1 83 ? -3.218 11.704 -12.312 1.00 59.00 83 ARG A O 1
ATOM 655 N N . ARG A 1 84 ? -5.174 10.607 -12.440 1.00 58.59 84 ARG A N 1
ATOM 656 C CA . ARG A 1 84 ? -4.628 9.335 -12.981 1.00 58.59 84 ARG A CA 1
ATOM 657 C C . ARG A 1 84 ? -3.578 9.528 -14.094 1.00 58.59 84 ARG A C 1
ATOM 659 O O . ARG A 1 84 ? -2.530 8.907 -14.057 1.00 58.59 84 ARG A O 1
ATOM 666 N N . GLY A 1 85 ? -3.780 10.483 -15.007 1.00 57.44 85 GLY A N 1
ATOM 667 C CA . GLY A 1 85 ? -2.809 10.790 -16.072 1.00 57.44 85 GLY A CA 1
ATOM 668 C C . GLY A 1 85 ? -1.501 11.472 -15.630 1.00 57.44 85 GLY A C 1
ATOM 669 O O . GLY A 1 85 ? -0.561 11.542 -16.409 1.00 57.44 85 GLY A O 1
ATOM 670 N N . GLY A 1 86 ? -1.418 11.979 -14.398 1.00 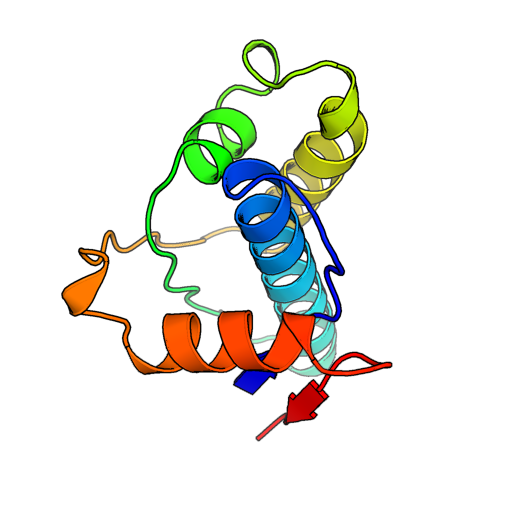57.75 86 GLY A N 1
ATOM 671 C CA . GLY A 1 86 ? -0.246 12.677 -13.860 1.00 57.75 86 GLY A CA 1
ATOM 672 C C . GLY A 1 86 ? 0.748 11.778 -13.119 1.00 57.75 86 GLY A C 1
ATOM 673 O O . GLY A 1 86 ? 1.786 12.272 -12.690 1.00 57.75 86 GLY A O 1
ATOM 674 N N . ASN A 1 87 ? 0.452 10.481 -12.953 1.00 69.19 87 ASN A N 1
ATOM 675 C CA . ASN A 1 87 ? 1.327 9.524 -12.266 1.00 69.19 87 ASN A CA 1
ATOM 676 C C . ASN A 1 87 ? 1.598 8.272 -13.121 1.00 69.19 87 ASN A C 1
ATOM 678 O O . ASN A 1 87 ? 1.501 7.139 -12.650 1.00 69.19 87 ASN A O 1
ATOM 682 N N . GLY A 1 88 ? 1.940 8.478 -14.398 1.00 74.19 88 GLY A N 1
ATOM 683 C CA . GLY A 1 88 ? 2.118 7.391 -15.369 1.00 74.19 88 GLY A CA 1
ATOM 684 C C . GLY A 1 88 ? 3.152 6.334 -14.959 1.00 74.19 88 GLY A C 1
ATOM 685 O O . GLY A 1 88 ? 2.998 5.166 -15.302 1.00 74.19 88 GLY A O 1
ATOM 686 N N . ILE A 1 89 ? 4.166 6.709 -14.168 1.00 79.44 89 ILE A N 1
ATOM 687 C CA . ILE A 1 89 ? 5.158 5.761 -13.639 1.00 79.44 89 ILE A CA 1
ATOM 688 C C . ILE A 1 89 ? 4.527 4.823 -12.600 1.00 79.44 89 ILE A C 1
ATOM 690 O O . ILE A 1 89 ? 4.791 3.624 -12.642 1.00 79.44 89 ILE A O 1
ATOM 694 N N . ALA A 1 90 ? 3.682 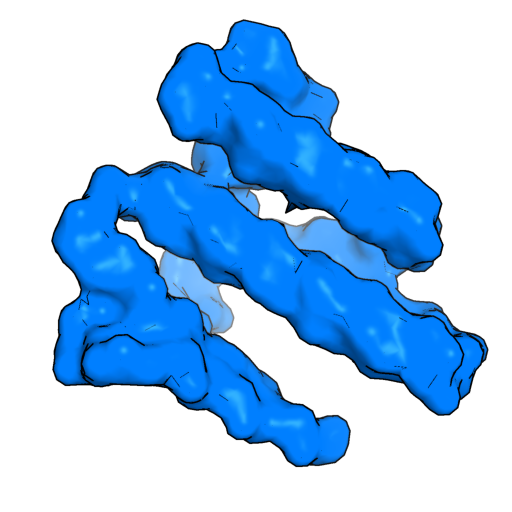5.320 -11.688 1.00 76.94 90 ALA A N 1
ATOM 695 C CA . ALA A 1 90 ? 3.009 4.456 -10.715 1.00 76.94 90 ALA A CA 1
ATOM 696 C C . ALA A 1 90 ? 2.011 3.509 -11.393 1.00 76.94 90 ALA A C 1
ATOM 698 O O . ALA A 1 90 ? 1.973 2.330 -11.049 1.00 76.94 90 ALA A O 1
ATOM 699 N N . ASP A 1 91 ? 1.274 3.991 -12.398 1.00 77.81 91 ASP A N 1
ATOM 700 C CA . ASP A 1 91 ? 0.361 3.156 -13.188 1.00 77.81 91 ASP A CA 1
ATOM 701 C C . ASP A 1 91 ? 1.113 2.062 -13.961 1.00 77.81 91 ASP A C 1
ATOM 703 O O . ASP A 1 91 ? 0.663 0.915 -14.020 1.00 77.81 91 ASP A O 1
ATOM 707 N N . LEU A 1 92 ? 2.274 2.391 -14.540 1.00 83.25 92 LEU A N 1
ATOM 708 C CA . LEU A 1 92 ? 3.141 1.414 -15.201 1.00 83.25 92 LEU A CA 1
ATOM 709 C C . LEU A 1 92 ? 3.648 0.368 -14.199 1.00 83.25 92 LEU A C 1
ATOM 711 O O . LEU A 1 92 ? 3.533 -0.832 -14.443 1.00 83.25 92 LEU A O 1
ATOM 715 N N . LEU A 1 93 ? 4.161 0.809 -13.047 1.00 82.50 93 LEU A N 1
ATOM 716 C CA . LEU A 1 93 ? 4.654 -0.079 -11.992 1.00 82.50 93 LEU A CA 1
ATOM 717 C C . LEU A 1 93 ? 3.549 -0.979 -11.428 1.00 82.50 93 LEU A C 1
ATOM 719 O O . LEU A 1 93 ? 3.820 -2.140 -11.126 1.00 82.50 93 LEU A O 1
ATOM 723 N N . ALA A 1 94 ? 2.316 -0.485 -11.316 1.00 80.88 94 ALA A N 1
ATOM 724 C CA . ALA A 1 94 ? 1.173 -1.286 -10.891 1.00 80.88 94 ALA A CA 1
ATOM 725 C C . ALA A 1 94 ? 0.852 -2.397 -11.905 1.00 80.88 94 ALA A C 1
ATOM 727 O O . ALA A 1 94 ? 0.699 -3.552 -11.511 1.00 80.88 94 ALA A O 1
ATOM 728 N N . ARG A 1 95 ? 0.828 -2.087 -13.212 1.00 82.25 95 ARG A N 1
ATOM 729 C CA . ARG A 1 95 ? 0.604 -3.095 -14.272 1.00 82.25 95 ARG A CA 1
ATOM 730 C C . ARG A 1 95 ? 1.698 -4.149 -14.307 1.00 82.25 95 ARG A C 1
ATOM 732 O O . ARG A 1 95 ? 1.406 -5.335 -14.420 1.00 82.25 95 ARG A O 1
ATOM 739 N N . GLU A 1 96 ? 2.949 -3.726 -14.171 1.00 82.62 96 GLU A N 1
ATOM 740 C CA . GLU A 1 96 ? 4.069 -4.660 -14.104 1.00 82.62 96 GLU A CA 1
ATOM 741 C C . GLU A 1 96 ? 4.004 -5.544 -12.849 1.00 82.62 96 GLU A C 1
ATOM 743 O O . GLU A 1 96 ? 4.426 -6.695 -12.888 1.00 82.62 96 GLU A O 1
ATOM 748 N N . GLY A 1 97 ? 3.415 -5.051 -11.756 1.00 77.56 97 GLY A N 1
ATOM 749 C CA . GLY A 1 97 ? 3.181 -5.822 -10.532 1.00 77.56 97 GLY A CA 1
ATOM 750 C C . GLY A 1 97 ? 2.228 -7.002 -10.720 1.00 77.56 97 GLY A C 1
ATOM 751 O O . GLY A 1 97 ? 2.439 -8.049 -10.122 1.00 77.56 97 GLY A O 1
ATOM 752 N N . ILE A 1 98 ? 1.241 -6.886 -11.617 1.00 81.19 98 ILE A N 1
ATOM 753 C CA . ILE A 1 98 ? 0.311 -7.983 -11.952 1.00 81.19 98 ILE A CA 1
ATOM 754 C C . ILE A 1 98 ? 1.052 -9.161 -12.604 1.00 81.19 98 ILE A C 1
ATOM 756 O O . ILE A 1 98 ? 0.659 -10.314 -12.446 1.00 81.19 98 ILE A O 1
ATOM 760 N N . ARG A 1 99 ? 2.123 -8.880 -13.357 1.00 79.44 99 ARG A N 1
ATOM 761 C CA . ARG A 1 99 ? 2.863 -9.879 -14.145 1.00 79.44 99 ARG A CA 1
ATOM 762 C C . ARG A 1 99 ? 4.001 -10.545 -13.370 1.00 79.44 99 ARG A C 1
ATOM 764 O O . ARG A 1 99 ? 4.564 -11.522 -13.860 1.00 79.44 99 ARG A O 1
ATOM 771 N N . ARG A 1 100 ? 4.383 -10.008 -12.208 1.00 78.06 100 ARG A N 1
ATOM 772 C CA . ARG A 1 100 ? 5.520 -10.498 -11.418 1.00 78.06 100 ARG A CA 1
ATOM 773 C C . ARG A 1 100 ? 5.084 -11.556 -10.414 1.00 78.06 100 ARG A C 1
ATOM 775 O O . ARG A 1 100 ? 4.009 -11.475 -9.840 1.00 78.06 100 ARG A O 1
ATOM 782 N N . SER A 1 101 ? 5.967 -12.515 -10.151 1.00 81.25 101 SER A N 1
ATOM 783 C CA . SER A 1 101 ? 5.794 -13.498 -9.076 1.00 81.25 101 SER A CA 1
ATOM 784 C C . SER A 1 101 ? 6.178 -12.953 -7.694 1.00 81.25 101 SER A C 1
ATOM 786 O O . SER A 1 101 ? 5.807 -13.542 -6.680 1.00 81.25 101 SER A O 1
ATOM 788 N N . SER A 1 102 ? 6.876 -11.816 -7.625 1.00 83.56 102 SER A N 1
ATOM 789 C CA . SER A 1 102 ? 7.344 -11.190 -6.384 1.00 83.56 102 SER A CA 1
ATOM 790 C C . SER A 1 102 ? 7.303 -9.659 -6.442 1.00 83.56 102 SER A C 1
ATOM 792 O O . SER A 1 102 ? 7.261 -9.058 -7.518 1.00 83.56 102 SER A O 1
ATOM 794 N N . ASP A 1 103 ? 7.321 -9.028 -5.264 1.00 83.44 103 ASP A N 1
ATOM 795 C CA . ASP A 1 103 ? 7.432 -7.574 -5.137 1.00 83.44 103 ASP A CA 1
ATOM 796 C C . ASP A 1 103 ? 8.770 -7.081 -5.707 1.00 83.44 103 ASP A C 1
ATOM 798 O O . ASP A 1 103 ? 9.833 -7.630 -5.415 1.00 83.44 103 ASP A O 1
ATOM 802 N N . PHE A 1 104 ? 8.730 -5.985 -6.461 1.00 84.00 104 PHE A N 1
ATOM 803 C CA . PHE A 1 104 ? 9.921 -5.245 -6.863 1.00 84.00 104 PHE A CA 1
ATOM 804 C C . PHE A 1 104 ? 10.113 -4.053 -5.929 1.00 84.00 104 PHE A C 1
ATOM 806 O O . PHE A 1 104 ? 9.210 -3.229 -5.775 1.00 84.00 104 PHE A O 1
ATOM 813 N N . ILE A 1 105 ? 11.293 -3.934 -5.322 1.00 82.31 105 ILE A N 1
ATOM 814 C CA . ILE A 1 105 ? 11.651 -2.828 -4.432 1.00 82.31 105 ILE A CA 1
ATOM 815 C C . ILE A 1 105 ? 13.033 -2.322 -4.842 1.00 82.31 105 ILE A C 1
ATOM 817 O O . ILE A 1 105 ? 14.002 -3.073 -4.848 1.00 82.31 105 ILE A O 1
ATOM 821 N N . LEU A 1 106 ? 13.116 -1.032 -5.150 1.00 78.12 106 LEU A N 1
ATOM 822 C CA . LEU A 1 106 ? 14.356 -0.303 -5.376 1.00 78.12 106 LEU A CA 1
ATOM 823 C C . LEU A 1 106 ? 14.419 0.840 -4.360 1.00 78.12 106 LEU A C 1
ATOM 825 O O . LEU A 1 106 ? 13.672 1.819 -4.476 1.00 78.12 106 LEU A O 1
ATOM 829 N N . LEU A 1 107 ? 15.270 0.686 -3.349 1.00 66.06 107 LEU A N 1
ATOM 830 C CA . LEU A 1 107 ? 15.599 1.733 -2.384 1.00 66.06 107 LEU A CA 1
ATOM 831 C C . LEU A 1 107 ? 16.816 2.482 -2.941 1.00 66.06 107 LEU A C 1
ATOM 833 O O . LEU A 1 107 ? 17.855 1.858 -3.139 1.00 66.06 107 LEU A O 1
ATOM 837 N N . CYS A 1 108 ? 16.646 3.765 -3.259 1.00 54.75 108 CYS A N 1
ATOM 838 C CA . CYS A 1 108 ? 17.743 4.667 -3.613 1.00 54.75 108 CYS A CA 1
ATOM 839 C C . CYS A 1 108 ? 18.152 5.460 -2.376 1.00 54.75 108 CYS A C 1
ATOM 841 O O . CYS A 1 108 ? 17.229 5.797 -1.596 1.00 54.75 108 CYS A O 1
#

Foldseek 3Di:
DKAALPADDDPLVLLLVVLLVQLVVVLVVCVVPVDQDEDEHADDVSVVCLVPVVPDDPVCSVSSVSNVVSCVVNDDYDYDHDPPVRCVVRVVSHVVSNVDPGMDDDDD